Protein AF-A0A433K354-F1 (afdb_monomer)

Nearest PDB structures (foldseek):
  7n5h-assembly1_B  TM=2.865E-01  e=7.531E+00  Severe acute respiratory syndrome coronavirus 2
  7jv4-assembly1_C  TM=2.697E-01  e=7.531E+00  Severe acute respiratory syndrome coronavirus 2
  6wpt-assembly1_C  TM=2.696E-01  e=9.718E+00  Severe acute respiratory syndrome coronavirus 2

Secondary structure (DSSP, 8-state):
------------------PPBP-BEEES-GGG---HHHHTTEEE-SSSEEEEEE-SSSEEEEEEEEBPPBP-SEE-S-GGG--SGGGTTTEEETTEEEEEETTEEEEEEEEPB--

Solvent-accessible surface area (backbone atoms only — not comparable to full-atom values): 6629 Å² total; per-residue (Å²): 142,82,89,78,84,76,77,78,76,80,76,75,76,76,72,71,78,74,66,47,69,40,37,23,39,79,35,98,51,38,67,76,36,85,44,70,90,53,17,60,41,22,21,35,70,64,102,64,28,28,24,17,24,61,69,90,83,47,18,29,87,70,53,43,70,23,41,70,54,70,61,42,54,51,80,44,96,47,34,73,78,44,83,48,80,67,25,56,68,42,23,25,32,99,58,16,34,17,33,52,51,103,91,28,21,37,68,45,79,28,33,26,49,83,127

Structure (mmCIF, N/CA/C/O backbone):
data_AF-A0A433K354-F1
#
_entry.id   AF-A0A433K354-F1
#
loop_
_atom_site.group_PDB
_atom_site.id
_atom_site.type_symbol
_atom_site.label_atom_id
_atom_site.label_alt_id
_atom_site.label_comp_id
_atom_site.label_asym_id
_atom_site.label_entity_id
_atom_site.label_seq_id
_atom_site.pdbx_PDB_ins_code
_atom_site.Cartn_x
_atom_site.Cartn_y
_atom_site.Cartn_z
_atom_site.occupancy
_atom_site.B_iso_or_equiv
_atom_site.auth_seq_id
_atom_site.auth_comp_id
_atom_site.auth_asym_id
_atom_site.auth_atom_id
_atom_site.pdbx_PDB_model_num
ATOM 1 N N . MET A 1 1 ? 53.734 -24.586 25.598 1.00 44.72 1 MET A N 1
ATOM 2 C CA . MET A 1 1 ? 52.988 -24.192 24.385 1.00 44.72 1 MET A CA 1
ATOM 3 C C . MET A 1 1 ? 51.680 -24.971 24.370 1.00 44.72 1 MET A C 1
ATOM 5 O O . MET A 1 1 ? 51.708 -26.169 24.134 1.00 44.72 1 MET A O 1
ATOM 9 N N . LYS A 1 2 ? 50.559 -24.340 24.732 1.00 39.16 2 LYS A N 1
ATOM 10 C CA . LYS A 1 2 ? 49.215 -24.910 24.567 1.00 39.16 2 LYS A CA 1
ATOM 11 C C . LYS A 1 2 ? 48.315 -23.797 24.047 1.00 39.16 2 LYS A C 1
ATOM 13 O O . LYS A 1 2 ? 47.877 -22.934 24.797 1.00 39.16 2 LYS A O 1
ATOM 18 N N . THR A 1 3 ? 48.161 -23.803 22.732 1.00 43.06 3 THR A N 1
ATOM 19 C CA . THR A 1 3 ? 47.253 -22.972 21.954 1.00 43.06 3 THR A CA 1
ATOM 20 C C . THR A 1 3 ? 45.822 -23.324 22.343 1.00 43.06 3 THR A C 1
ATOM 22 O O . THR A 1 3 ? 45.380 -24.439 22.076 1.00 43.06 3 THR A O 1
ATOM 25 N N . LEU A 1 4 ? 45.104 -22.399 22.976 1.00 43.28 4 LEU A N 1
ATOM 26 C CA . LEU A 1 4 ? 43.657 -22.498 23.138 1.00 43.28 4 LEU A CA 1
ATOM 27 C C . LEU A 1 4 ? 43.029 -21.432 22.237 1.00 43.28 4 LEU A C 1
ATOM 29 O O . LEU A 1 4 ? 42.925 -20.266 22.604 1.00 43.28 4 LEU A O 1
ATOM 33 N N . LEU A 1 5 ? 42.698 -21.849 21.013 1.00 45.59 5 LEU A N 1
ATOM 34 C CA . LEU A 1 5 ? 41.833 -21.113 20.098 1.00 45.59 5 LEU A CA 1
ATOM 35 C C . LEU A 1 5 ? 40.434 -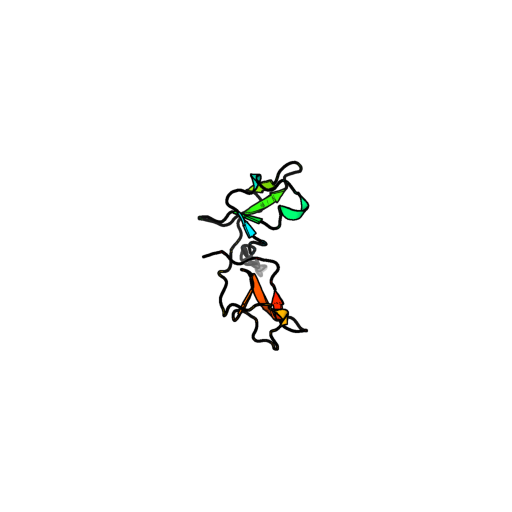21.071 20.729 1.00 45.59 5 LEU A C 1
ATOM 37 O O . LEU A 1 5 ? 39.666 -22.026 20.617 1.00 45.59 5 LEU A O 1
ATOM 41 N N . THR A 1 6 ? 40.094 -19.987 21.418 1.00 52.16 6 THR A N 1
ATOM 42 C CA . THR A 1 6 ? 38.696 -19.678 21.717 1.00 52.16 6 THR A CA 1
ATOM 43 C C . THR A 1 6 ? 38.056 -19.164 20.437 1.00 52.16 6 THR A C 1
ATOM 45 O O . THR A 1 6 ? 38.382 -18.088 19.937 1.00 52.16 6 THR A O 1
ATOM 48 N N . LEU A 1 7 ? 37.182 -20.002 19.880 1.00 45.88 7 LEU A N 1
ATOM 49 C CA . LEU A 1 7 ? 36.356 -19.700 18.725 1.00 45.88 7 LEU A CA 1
ATOM 50 C C . LEU A 1 7 ? 35.629 -18.370 18.948 1.00 45.88 7 LEU A C 1
ATOM 52 O O . LEU A 1 7 ? 34.791 -18.254 19.842 1.00 45.88 7 LEU A O 1
ATOM 56 N N . PHE A 1 8 ? 35.935 -17.383 18.106 1.00 49.34 8 PHE A N 1
ATOM 57 C CA . PHE A 1 8 ? 35.034 -16.268 17.858 1.00 49.34 8 PHE A CA 1
ATOM 58 C C . PHE A 1 8 ? 33.719 -16.870 17.372 1.00 49.34 8 PHE A C 1
ATOM 60 O O . PHE A 1 8 ? 33.646 -17.423 16.274 1.00 49.34 8 PHE A O 1
ATOM 67 N N . GLY A 1 9 ? 32.704 -16.820 18.233 1.00 43.56 9 GLY A N 1
ATOM 68 C CA . GLY A 1 9 ? 31.345 -17.172 17.875 1.00 43.56 9 GLY A CA 1
ATOM 69 C C . GLY A 1 9 ? 30.941 -16.346 16.665 1.00 43.56 9 GLY A C 1
ATOM 70 O O . GLY A 1 9 ? 30.763 -15.133 16.768 1.00 43.56 9 GLY A O 1
ATOM 71 N N . LEU A 1 10 ? 30.811 -17.011 15.516 1.00 47.75 10 LEU A N 1
ATOM 72 C CA . LEU A 1 10 ? 30.010 -16.508 14.416 1.00 47.75 10 LEU A CA 1
ATOM 73 C C . LEU A 1 10 ? 28.591 -16.371 14.965 1.00 47.75 10 LEU A C 1
ATOM 75 O O . LEU A 1 10 ? 27.835 -17.340 15.030 1.00 47.75 10 LEU A O 1
ATOM 79 N N . GLY A 1 11 ? 28.259 -15.160 15.407 1.00 37.78 11 GLY A N 1
ATOM 80 C CA . GLY A 1 11 ? 26.888 -14.739 15.604 1.00 37.78 11 GLY A CA 1
ATOM 81 C C . GLY A 1 11 ? 26.187 -14.856 14.262 1.00 37.78 11 GLY A C 1
ATOM 82 O O . GLY A 1 11 ? 26.273 -13.959 13.428 1.00 37.78 11 GLY A O 1
ATOM 83 N N . LEU A 1 12 ? 25.528 -15.992 14.047 1.00 50.16 12 LEU A N 1
ATOM 84 C CA . LEU A 1 12 ? 24.503 -16.162 13.034 1.00 50.16 12 LEU A CA 1
ATOM 85 C C . LEU A 1 12 ? 23.362 -15.216 13.417 1.00 50.16 12 LEU A C 1
ATOM 87 O O . LEU A 1 12 ? 22.400 -15.609 14.077 1.00 50.16 12 LEU A O 1
ATOM 91 N N . VAL A 1 13 ? 23.493 -13.943 13.039 1.00 52.94 13 VAL A N 1
ATOM 92 C CA . VAL A 1 13 ? 22.351 -13.048 12.885 1.00 52.94 13 VAL A CA 1
ATOM 93 C C . VAL A 1 13 ? 21.453 -13.722 11.865 1.00 52.94 13 VAL A C 1
ATOM 95 O O . VAL A 1 13 ? 21.676 -13.671 10.660 1.00 52.94 13 VAL A O 1
ATOM 98 N N . SER A 1 14 ? 20.478 -14.449 12.396 1.00 47.12 14 SER A N 1
ATOM 99 C CA . SER A 1 14 ? 19.361 -14.993 11.655 1.00 47.12 14 SER A CA 1
ATOM 100 C C . SER A 1 14 ? 18.573 -13.786 11.175 1.00 47.12 14 SER A C 1
ATOM 102 O O . SER A 1 14 ? 17.661 -13.318 11.850 1.00 47.12 14 SER A O 1
ATOM 104 N N . SER A 1 15 ? 18.982 -13.211 10.047 1.00 49.62 15 SER A N 1
ATOM 105 C CA . SER A 1 15 ? 18.161 -12.277 9.299 1.00 49.62 15 SER A CA 1
ATOM 106 C C . SER A 1 15 ? 16.972 -13.083 8.798 1.00 49.62 15 SER A C 1
ATOM 108 O O . SER A 1 15 ? 16.992 -13.637 7.702 1.00 49.62 15 SER A O 1
ATOM 110 N N . ALA A 1 16 ? 15.955 -13.217 9.646 1.00 53.22 16 ALA A N 1
ATOM 111 C CA . ALA A 1 16 ? 14.613 -13.488 9.191 1.00 53.22 16 ALA A CA 1
ATOM 112 C C . ALA A 1 16 ? 14.319 -12.396 8.162 1.00 53.22 16 ALA A C 1
ATOM 114 O O . ALA A 1 16 ? 14.201 -11.222 8.515 1.00 53.22 16 ALA A O 1
ATOM 115 N N . PHE A 1 17 ? 14.330 -12.761 6.882 1.00 52.59 17 PHE A N 1
ATOM 116 C CA . PHE A 1 17 ? 13.918 -11.885 5.799 1.00 52.59 17 PHE A CA 1
ATOM 117 C C . PHE A 1 17 ? 12.431 -11.612 6.027 1.00 52.59 17 PHE A C 1
ATOM 119 O O . PHE A 1 17 ? 11.574 -12.372 5.584 1.00 52.59 17 PHE A O 1
ATOM 126 N N . ALA A 1 18 ? 12.124 -10.598 6.835 1.00 63.31 18 ALA A N 1
ATOM 127 C CA . ALA A 1 18 ? 10.764 -10.153 7.044 1.00 63.31 18 ALA A CA 1
ATOM 128 C C . ALA A 1 18 ? 10.274 -9.640 5.690 1.00 63.31 18 ALA A C 1
ATOM 130 O O . ALA A 1 18 ? 10.732 -8.602 5.211 1.00 63.31 18 ALA A O 1
ATOM 131 N N . VAL A 1 19 ? 9.406 -10.416 5.040 1.00 69.88 19 VAL A N 1
ATOM 132 C CA . VAL A 1 19 ? 8.726 -9.969 3.827 1.00 69.88 19 VAL A CA 1
ATOM 133 C C . VAL A 1 19 ? 7.910 -8.733 4.222 1.00 69.88 19 VAL A C 1
ATOM 135 O O . VAL A 1 19 ? 7.132 -8.816 5.178 1.00 69.88 19 VAL A O 1
ATOM 138 N N . PRO A 1 20 ? 8.113 -7.577 3.569 1.00 76.56 20 PRO A N 1
ATOM 139 C CA . PRO A 1 20 ? 7.396 -6.358 3.919 1.00 76.56 20 PRO A CA 1
ATOM 140 C C . PRO A 1 20 ? 5.896 -6.527 3.659 1.00 76.56 20 PRO A C 1
ATOM 142 O O . PRO A 1 20 ? 5.494 -7.315 2.806 1.00 76.56 20 PRO A O 1
ATOM 145 N N . LEU A 1 21 ? 5.055 -5.783 4.378 1.00 77.62 21 LEU A N 1
ATOM 146 C CA . LEU A 1 21 ? 3.619 -5.764 4.097 1.00 77.62 21 LEU A CA 1
ATOM 147 C C . LEU A 1 21 ? 3.329 -4.926 2.849 1.00 77.62 21 LEU A C 1
ATOM 149 O O . LEU A 1 21 ? 3.948 -3.878 2.662 1.00 77.62 21 LEU A O 1
ATOM 153 N N . CYS A 1 22 ? 2.386 -5.369 2.015 1.00 83.06 22 CYS A N 1
ATOM 154 C CA . CYS A 1 22 ? 1.919 -4.559 0.892 1.00 83.06 22 CYS A CA 1
ATOM 155 C C . CYS A 1 22 ? 1.172 -3.336 1.420 1.00 83.06 22 CYS A C 1
ATOM 157 O O . CYS A 1 22 ? 0.373 -3.448 2.351 1.00 83.06 22 CYS A O 1
ATOM 159 N N . THR A 1 23 ? 1.404 -2.180 0.806 1.00 76.12 23 THR A N 1
ATOM 160 C CA . THR A 1 23 ? 0.760 -0.918 1.178 1.00 76.12 23 THR A CA 1
ATOM 161 C C . THR A 1 23 ? -0.194 -0.446 0.088 1.00 76.12 23 THR A C 1
ATOM 163 O O . THR A 1 23 ? 0.070 -0.598 -1.106 1.00 76.12 23 THR A O 1
ATOM 166 N N . GLY A 1 24 ? -1.287 0.198 0.495 1.00 79.38 24 GLY A N 1
ATOM 167 C CA . GLY A 1 24 ? -2.281 0.739 -0.425 1.00 79.38 24 GLY A CA 1
ATOM 168 C C . GLY A 1 24 ? -3.184 -0.323 -1.058 1.00 79.38 24 GLY A C 1
ATOM 169 O O . GLY A 1 24 ? -3.531 -1.274 -0.377 1.00 79.38 24 GLY A O 1
ATOM 170 N N . THR A 1 25 ? -3.615 -0.119 -2.304 1.00 80.62 25 THR A N 1
ATOM 171 C CA . THR A 1 25 ? -4.772 -0.779 -2.940 1.00 80.62 25 THR A CA 1
ATOM 172 C C . THR A 1 25 ? -4.376 -1.873 -3.926 1.00 80.62 25 THR A C 1
ATOM 174 O O . THR A 1 25 ? -3.450 -1.694 -4.718 1.00 80.62 25 THR A O 1
ATOM 177 N N . ALA A 1 26 ? -5.121 -2.981 -3.949 1.00 82.31 26 ALA A N 1
ATOM 178 C CA . ALA A 1 26 ? -4.943 -4.004 -4.975 1.00 82.31 26 ALA A CA 1
ATOM 179 C C . ALA A 1 26 ? -5.281 -3.441 -6.368 1.00 82.31 26 ALA A C 1
ATOM 181 O O . ALA A 1 26 ? -6.336 -2.842 -6.579 1.00 82.31 26 ALA A O 1
ATOM 182 N N . THR A 1 27 ? -4.405 -3.667 -7.341 1.00 83.88 27 THR A N 1
ATOM 183 C CA . THR A 1 27 ? -4.639 -3.363 -8.755 1.00 83.88 27 THR A CA 1
ATOM 184 C C . THR A 1 27 ? -4.429 -4.607 -9.609 1.00 83.88 27 THR A C 1
ATOM 186 O O . THR A 1 27 ? -3.680 -5.511 -9.254 1.00 83.88 27 THR A O 1
ATOM 189 N N . SER A 1 28 ? -5.079 -4.637 -10.773 1.00 85.38 28 SER A N 1
ATOM 190 C CA . SER A 1 28 ? -4.839 -5.655 -11.805 1.00 85.38 28 SER A CA 1
ATOM 191 C C . SER A 1 28 ? -3.623 -5.346 -12.682 1.00 85.38 28 SER A C 1
ATOM 193 O O . SER A 1 28 ? -3.199 -6.208 -13.445 1.00 85.38 28 SER A O 1
ATOM 195 N N . ALA A 1 29 ? -3.090 -4.120 -12.622 1.00 89.44 29 ALA A N 1
ATOM 196 C CA . ALA A 1 29 ? -1.897 -3.709 -13.361 1.00 89.44 29 ALA A CA 1
ATOM 197 C C . ALA A 1 29 ? -1.305 -2.419 -12.773 1.00 89.44 29 ALA A C 1
ATOM 199 O O . ALA A 1 29 ? -1.985 -1.386 -12.763 1.00 89.44 29 ALA A O 1
ATOM 200 N N . CYS A 1 30 ? -0.033 -2.437 -12.353 1.00 91.31 30 CYS A N 1
ATOM 201 C CA . CYS A 1 30 ? 0.653 -1.215 -11.914 1.00 91.31 30 CYS A CA 1
ATOM 202 C C . CYS A 1 30 ? 0.816 -0.218 -13.069 1.00 91.31 30 CYS A C 1
ATOM 204 O O . CYS A 1 30 ? 0.730 0.987 -12.856 1.00 91.31 30 CYS A O 1
ATOM 206 N N . SER A 1 31 ? 0.942 -0.703 -14.309 1.00 91.75 31 SER A N 1
ATOM 207 C CA . SER A 1 31 ? 1.083 0.118 -15.523 1.00 91.75 31 SER A CA 1
ATOM 208 C C . SER A 1 31 ? -0.092 1.059 -15.814 1.00 91.75 31 SER A C 1
ATOM 210 O O . SER A 1 31 ? 0.059 1.998 -16.593 1.00 91.75 31 SER A O 1
ATOM 212 N N . LYS A 1 32 ? -1.253 0.857 -15.177 1.00 90.56 32 LYS A N 1
ATOM 213 C CA . LYS A 1 32 ? -2.398 1.779 -15.266 1.00 90.56 32 LYS A CA 1
ATOM 214 C C . LYS A 1 32 ? -2.232 3.027 -14.395 1.00 90.56 32 LYS A C 1
ATOM 216 O O . LYS A 1 32 ? -2.952 4.002 -14.597 1.00 90.56 32 LYS A O 1
ATOM 221 N N . ILE A 1 33 ? -1.312 3.005 -13.431 1.00 91.38 33 ILE A N 1
ATOM 222 C CA . ILE A 1 33 ? -1.045 4.137 -12.547 1.00 91.38 33 ILE A CA 1
ATOM 223 C C . ILE A 1 33 ? -0.065 5.087 -13.238 1.00 91.38 33 ILE A C 1
ATOM 225 O O . ILE A 1 33 ? 1.107 4.776 -13.445 1.00 91.38 33 ILE A O 1
ATOM 229 N N . THR A 1 34 ? -0.553 6.271 -13.591 1.00 93.31 34 THR A N 1
ATOM 230 C CA . THR A 1 34 ? 0.214 7.302 -14.310 1.00 93.31 34 THR A CA 1
ATOM 231 C C . THR A 1 34 ? 0.847 8.342 -13.388 1.00 93.31 34 THR A C 1
ATOM 233 O O . THR A 1 34 ? 1.538 9.242 -13.855 1.00 93.31 34 THR A O 1
ATOM 236 N N . SER A 1 35 ? 0.617 8.233 -12.079 1.00 91.25 35 SER A N 1
ATOM 237 C CA . SER A 1 35 ? 1.080 9.193 -11.082 1.00 91.25 35 SER A CA 1
ATOM 238 C C . SER A 1 35 ? 2.161 8.580 -10.191 1.00 91.25 35 SER A C 1
ATOM 240 O O . SER A 1 35 ? 1.934 7.589 -9.498 1.00 91.25 35 SER A O 1
ATOM 242 N N . GLU A 1 36 ? 3.329 9.220 -10.175 1.00 91.25 36 GLU A N 1
ATOM 243 C CA . GLU A 1 36 ? 4.476 8.843 -9.343 1.00 91.25 36 GLU A CA 1
ATOM 244 C C . GLU A 1 36 ? 4.123 8.762 -7.856 1.00 91.25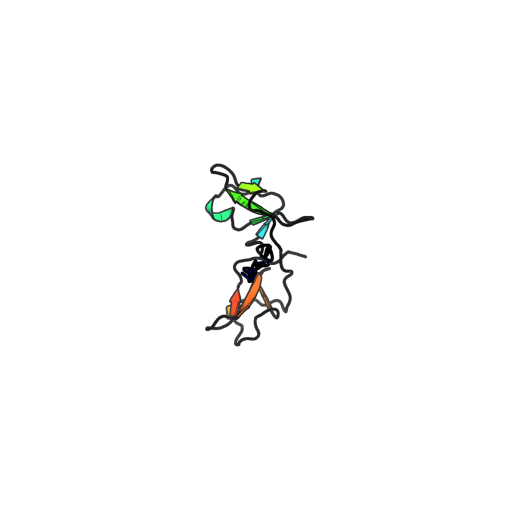 36 GLU A C 1
ATOM 246 O O . GLU A 1 36 ? 4.383 7.750 -7.207 1.00 91.25 36 GLU A O 1
ATOM 251 N N . SER A 1 37 ? 3.456 9.795 -7.334 1.00 89.00 37 SER A N 1
ATOM 252 C CA . SER A 1 37 ? 3.109 9.905 -5.913 1.00 89.00 37 SER A CA 1
ATOM 253 C C . SER A 1 37 ? 2.081 8.877 -5.448 1.00 89.00 37 SER A C 1
ATOM 255 O O . SER A 1 37 ? 1.975 8.611 -4.253 1.00 89.00 37 SER A O 1
ATOM 257 N N . THR A 1 38 ? 1.320 8.294 -6.374 1.00 87.81 38 THR A N 1
ATOM 258 C CA . THR A 1 38 ? 0.305 7.287 -6.052 1.00 87.81 38 THR A CA 1
ATOM 259 C C . THR A 1 38 ? 0.757 5.873 -6.370 1.00 87.81 38 THR A C 1
ATOM 261 O O . THR A 1 38 ? 0.210 4.947 -5.789 1.00 87.81 38 THR A O 1
ATOM 264 N N . CYS A 1 39 ? 1.775 5.685 -7.214 1.00 89.88 39 CYS A N 1
ATOM 265 C CA . CYS A 1 39 ? 2.276 4.368 -7.606 1.00 89.88 39 CYS A CA 1
ATOM 266 C C . CYS A 1 39 ? 2.639 3.488 -6.400 1.00 89.88 39 CYS A C 1
ATOM 268 O O . CYS A 1 39 ? 2.253 2.327 -6.357 1.00 89.88 39 CYS A O 1
ATOM 270 N N . ALA A 1 40 ? 3.281 4.050 -5.372 1.00 87.06 40 ALA A N 1
ATOM 271 C CA . ALA A 1 40 ? 3.627 3.315 -4.153 1.00 87.06 40 ALA A CA 1
ATOM 272 C C . ALA A 1 40 ? 2.413 2.928 -3.281 1.00 87.06 40 ALA A C 1
ATOM 274 O O . ALA A 1 40 ? 2.563 2.145 -2.351 1.00 87.06 40 ALA A O 1
ATOM 275 N N . ASN A 1 41 ? 1.214 3.433 -3.584 1.00 86.44 41 ASN A N 1
ATOM 276 C CA . ASN A 1 41 ? -0.030 3.108 -2.882 1.00 86.44 41 ASN A CA 1
ATOM 277 C C . ASN A 1 41 ? -0.835 2.017 -3.599 1.00 86.44 41 ASN A C 1
ATOM 279 O O . ASN A 1 41 ? -2.037 1.900 -3.362 1.00 86.44 41 ASN A O 1
ATOM 283 N N . TYR A 1 42 ? -0.214 1.255 -4.497 1.00 86.38 42 TYR A N 1
ATOM 284 C CA . TYR A 1 42 ? -0.851 0.118 -5.147 1.00 86.38 42 TYR A CA 1
ATOM 285 C C . TYR A 1 42 ? 0.049 -1.109 -5.102 1.00 86.38 42 TYR A C 1
ATOM 287 O O . TYR A 1 42 ? 1.275 -1.000 -5.094 1.00 86.38 42 TYR A O 1
ATOM 295 N N . TYR A 1 43 ? -0.571 -2.281 -5.126 1.00 88.06 43 TYR A N 1
ATOM 296 C CA . TYR A 1 43 ? 0.119 -3.554 -5.283 1.00 88.06 43 TYR A CA 1
ATOM 297 C C . TYR A 1 43 ? -0.656 -4.457 -6.241 1.00 88.06 43 TYR A C 1
ATOM 299 O O . TYR A 1 43 ? -1.879 -4.370 -6.358 1.00 88.06 43 TYR A O 1
ATOM 307 N N . LEU A 1 44 ? 0.057 -5.321 -6.949 1.00 88.38 44 LEU A N 1
ATOM 308 C CA . LEU A 1 44 ? -0.535 -6.389 -7.742 1.00 88.38 44 LEU A CA 1
ATOM 309 C C . LEU A 1 44 ? -0.886 -7.549 -6.832 1.00 88.38 44 LEU A C 1
ATOM 311 O O . LEU A 1 44 ? 0.001 -8.063 -6.153 1.00 88.38 44 LEU A O 1
ATOM 315 N N . SER A 1 45 ? -2.153 -7.959 -6.846 1.00 81.31 45 SER A N 1
ATOM 316 C CA . SER A 1 45 ? -2.577 -9.160 -6.133 1.00 81.31 45 SER A CA 1
ATOM 317 C C . SER A 1 45 ? -2.530 -10.382 -7.048 1.00 81.31 45 SER A C 1
ATOM 319 O O . SER A 1 45 ? -2.992 -10.326 -8.190 1.00 81.31 45 SER A O 1
ATOM 321 N N . GLY A 1 46 ? -1.949 -11.480 -6.567 1.00 76.06 46 GLY A N 1
ATOM 322 C CA . GLY A 1 46 ? -1.781 -12.706 -7.349 1.00 76.06 46 GLY A CA 1
ATOM 323 C C . GLY A 1 46 ? -1.217 -13.859 -6.522 1.00 76.06 46 GLY A C 1
ATOM 324 O O . GLY A 1 46 ? -1.389 -13.909 -5.311 1.00 76.06 46 GLY A O 1
ATOM 325 N N . SER A 1 47 ? -0.508 -14.799 -7.160 1.00 75.00 47 SER A N 1
ATOM 326 C CA . SER A 1 47 ? 0.164 -15.901 -6.438 1.00 75.00 47 SER A CA 1
ATOM 327 C C . SER A 1 47 ? 1.244 -15.412 -5.465 1.00 75.00 47 SER A C 1
ATOM 329 O O . SER A 1 47 ? 1.620 -16.109 -4.526 1.00 75.00 47 SER A O 1
ATOM 331 N N . SER A 1 48 ? 1.789 -14.227 -5.713 1.00 81.50 48 SER A N 1
ATOM 332 C CA . SER A 1 48 ? 2.623 -13.477 -4.783 1.00 81.50 48 SER A CA 1
ATOM 333 C C . SER A 1 48 ? 2.303 -12.015 -5.001 1.00 81.50 48 SER A C 1
ATOM 335 O O . SER A 1 48 ? 2.324 -11.557 -6.146 1.00 81.50 48 SER A O 1
ATOM 337 N N . ASP A 1 49 ? 1.994 -11.304 -3.925 1.00 86.44 49 ASP A N 1
ATOM 338 C CA . ASP A 1 49 ? 1.671 -9.895 -4.047 1.00 86.44 49 ASP A CA 1
ATOM 339 C C . ASP A 1 49 ? 2.949 -9.083 -4.256 1.00 86.44 49 ASP A C 1
ATOM 341 O O . ASP A 1 49 ? 4.005 -9.374 -3.682 1.00 86.44 49 ASP A O 1
ATOM 345 N N . ILE A 1 50 ? 2.867 -8.080 -5.127 1.00 88.38 50 ILE A N 1
ATOM 346 C CA . ILE A 1 50 ? 4.023 -7.282 -5.540 1.00 88.38 50 ILE A CA 1
ATOM 347 C C . ILE A 1 50 ? 3.679 -5.806 -5.405 1.00 88.38 50 ILE A C 1
ATOM 349 O O . ILE A 1 50 ? 2.735 -5.326 -6.034 1.00 88.38 50 ILE A O 1
ATOM 353 N N . GLN A 1 51 ? 4.477 -5.068 -4.633 1.00 90.38 51 GLN A N 1
ATOM 354 C CA . GLN A 1 51 ? 4.300 -3.624 -4.506 1.00 90.38 51 GLN A CA 1
ATOM 355 C C . GLN A 1 51 ? 4.576 -2.954 -5.857 1.00 90.38 51 GLN A C 1
ATOM 357 O O . GLN A 1 51 ? 5.570 -3.255 -6.527 1.00 90.38 51 GLN A O 1
ATOM 362 N N . CYS A 1 52 ? 3.721 -2.022 -6.266 1.00 91.19 52 CYS A N 1
ATOM 363 C CA . CYS A 1 52 ? 3.985 -1.227 -7.453 1.00 91.19 52 CYS A CA 1
ATOM 364 C C . CYS A 1 52 ? 5.146 -0.251 -7.197 1.00 91.19 52 CYS A C 1
ATOM 366 O O . CYS A 1 52 ? 5.302 0.296 -6.103 1.00 91.19 52 CYS A O 1
ATOM 368 N N . LYS A 1 53 ? 5.978 -0.022 -8.218 1.00 92.88 53 LYS A N 1
ATOM 369 C CA . LYS A 1 53 ? 7.145 0.865 -8.144 1.00 92.88 53 LYS A CA 1
ATOM 370 C C . LYS A 1 53 ? 7.228 1.790 -9.343 1.00 92.88 53 LYS A C 1
ATOM 372 O O . LYS A 1 53 ? 7.096 1.360 -10.491 1.00 92.88 53 LYS A O 1
ATOM 377 N N . TRP A 1 54 ? 7.503 3.059 -9.060 1.00 93.31 54 TRP A N 1
ATOM 378 C CA . TRP A 1 54 ? 7.746 4.062 -10.083 1.00 93.31 54 TRP A CA 1
ATOM 379 C C . TRP A 1 54 ? 9.148 3.901 -10.675 1.00 93.31 54 TRP A C 1
ATOM 381 O O . TRP A 1 54 ? 10.136 3.877 -9.942 1.00 93.31 54 TRP A O 1
ATOM 391 N N . ASN A 1 55 ? 9.234 3.824 -12.003 1.00 93.62 55 ASN A N 1
ATOM 392 C CA . ASN A 1 55 ? 10.488 3.727 -12.757 1.00 93.62 55 ASN A CA 1
ATOM 393 C C . ASN A 1 55 ? 10.790 5.024 -13.527 1.00 93.62 55 ASN A C 1
ATOM 395 O O . ASN A 1 55 ? 11.227 4.997 -14.675 1.00 93.62 55 ASN A O 1
ATOM 399 N N . GLY A 1 56 ? 10.504 6.177 -12.923 1.00 89.88 56 GLY A N 1
ATOM 400 C CA . GLY A 1 56 ? 10.797 7.504 -13.477 1.00 89.88 56 GLY A CA 1
ATOM 401 C C . GLY A 1 56 ? 9.788 8.004 -14.513 1.00 89.88 56 GLY A C 1
ATOM 402 O O . GLY A 1 56 ? 9.475 9.189 -14.524 1.00 89.88 56 GLY A O 1
ATOM 403 N N . SER A 1 57 ? 9.242 7.127 -15.358 1.00 91.69 57 SER A N 1
ATOM 404 C CA . SER A 1 57 ? 8.272 7.519 -16.401 1.00 91.69 57 SER A CA 1
ATOM 405 C C . SER A 1 57 ? 6.952 6.752 -16.353 1.00 91.69 57 SER A C 1
ATOM 407 O O . SER A 1 57 ? 5.984 7.163 -16.986 1.00 91.69 57 SER A O 1
ATOM 409 N N . TYR A 1 58 ? 6.910 5.632 -15.636 1.00 92.75 58 TYR A N 1
ATOM 410 C CA . TYR A 1 58 ? 5.720 4.802 -15.491 1.00 92.75 58 TYR A CA 1
ATOM 411 C C . TYR A 1 58 ? 5.786 3.985 -14.202 1.00 92.75 58 TYR A C 1
ATOM 413 O O . TYR A 1 58 ? 6.863 3.728 -13.652 1.00 92.75 58 TYR A O 1
ATOM 421 N N . CYS A 1 59 ? 4.616 3.562 -13.733 1.00 94.62 59 CYS A N 1
ATOM 422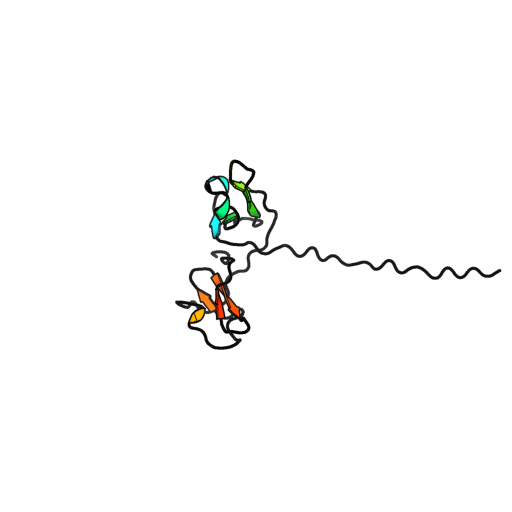 C CA . CYS A 1 59 ? 4.478 2.642 -12.619 1.00 94.62 59 CYS A CA 1
ATOM 423 C C . CYS A 1 59 ? 4.557 1.194 -13.124 1.00 94.62 59 CYS A C 1
ATOM 425 O O . CYS A 1 59 ? 4.003 0.861 -14.170 1.00 94.62 59 CYS A O 1
ATOM 427 N N . SER A 1 60 ? 5.280 0.337 -12.409 1.00 93.44 60 SER A N 1
ATOM 428 C CA . SER A 1 60 ? 5.606 -1.021 -12.851 1.00 93.44 60 SER A CA 1
ATOM 429 C C . SER A 1 60 ? 5.604 -2.030 -11.710 1.00 93.44 60 SER A C 1
ATOM 431 O O . SER A 1 60 ? 5.682 -1.673 -10.531 1.00 93.44 60 SER A O 1
ATOM 433 N N . ASP A 1 61 ? 5.578 -3.295 -12.098 1.00 89.62 61 ASP A N 1
ATOM 434 C CA . ASP A 1 61 ? 5.539 -4.449 -11.217 1.00 89.62 61 ASP A CA 1
ATOM 435 C C . ASP A 1 61 ? 6.980 -4.744 -10.762 1.00 89.62 61 ASP A C 1
ATOM 437 O O . ASP A 1 61 ? 7.722 -5.481 -11.408 1.00 89.62 61 ASP A O 1
ATOM 441 N N . GLY A 1 62 ? 7.447 -4.076 -9.705 1.00 80.94 62 GLY A N 1
ATOM 442 C CA . GLY A 1 62 ? 8.876 -4.130 -9.362 1.00 80.94 62 GLY A CA 1
ATOM 443 C C . GLY A 1 62 ? 9.269 -3.576 -7.998 1.00 80.94 62 GLY A C 1
ATOM 444 O O . GLY A 1 62 ? 10.457 -3.378 -7.742 1.00 80.94 62 GLY A O 1
ATOM 445 N N . GLY A 1 63 ? 8.305 -3.300 -7.119 1.00 81.44 63 GLY A N 1
ATOM 446 C CA . GLY A 1 63 ? 8.559 -2.827 -5.754 1.00 81.44 63 GLY A CA 1
ATOM 447 C C . GLY A 1 63 ? 9.031 -3.915 -4.794 1.00 81.44 63 GLY A C 1
ATOM 448 O O . GLY A 1 63 ? 9.444 -3.600 -3.684 1.00 81.44 63 GLY A O 1
ATOM 449 N N . GLY A 1 64 ? 9.036 -5.171 -5.242 1.00 87.38 64 GLY A N 1
ATOM 450 C CA . GLY A 1 64 ? 9.391 -6.336 -4.442 1.00 87.38 64 GLY A CA 1
ATOM 451 C C . GLY A 1 64 ? 8.161 -7.113 -3.987 1.00 87.38 64 GLY A C 1
ATOM 452 O O . GLY A 1 64 ? 7.040 -6.602 -4.005 1.00 87.38 64 GLY A O 1
ATOM 453 N N . ILE A 1 65 ? 8.393 -8.371 -3.611 1.00 86.94 65 ILE A N 1
ATOM 454 C CA . ILE A 1 65 ? 7.353 -9.226 -3.040 1.00 86.94 65 ILE A CA 1
ATOM 455 C C . ILE A 1 65 ? 6.975 -8.655 -1.680 1.00 86.94 65 ILE A C 1
ATOM 457 O O . ILE A 1 65 ? 7.847 -8.336 -0.867 1.00 86.94 65 ILE A O 1
ATOM 461 N N . CYS A 1 66 ? 5.679 -8.559 -1.444 1.00 83.62 66 CYS A N 1
ATOM 462 C CA . CYS A 1 66 ? 5.124 -8.135 -0.181 1.00 83.62 66 CYS A CA 1
ATOM 463 C C . CYS A 1 66 ? 4.039 -9.119 0.266 1.00 83.62 66 CYS A C 1
ATOM 465 O O . CYS A 1 66 ? 3.513 -9.902 -0.521 1.00 83.62 66 CYS A O 1
ATOM 467 N N . ALA A 1 67 ? 3.750 -9.128 1.560 1.00 79.62 67 ALA A N 1
ATOM 468 C CA . ALA A 1 67 ? 2.673 -9.918 2.125 1.00 79.62 67 ALA A CA 1
ATOM 469 C C . ALA A 1 67 ? 1.449 -9.024 2.317 1.00 79.62 67 ALA A C 1
ATOM 471 O O . ALA A 1 67 ? 1.531 -7.976 2.959 1.00 79.62 67 ALA A O 1
ATOM 472 N N . THR A 1 68 ? 0.295 -9.439 1.812 1.00 70.81 68 THR A N 1
ATOM 473 C CA . THR A 1 68 ? -0.962 -8.869 2.281 1.00 70.81 68 THR A CA 1
ATOM 474 C C . THR A 1 68 ? -1.393 -9.537 3.575 1.00 70.81 68 THR A C 1
ATOM 476 O O . THR A 1 68 ? -1.252 -10.742 3.786 1.00 70.81 68 THR A O 1
ATOM 479 N N . VAL A 1 69 ? -1.963 -8.732 4.462 1.00 65.00 69 VAL A N 1
ATOM 480 C CA . VAL A 1 69 ? -2.758 -9.242 5.573 1.00 65.00 69 VAL A CA 1
ATOM 481 C C . VAL A 1 69 ? -4.223 -9.220 5.155 1.00 65.00 69 VAL A C 1
ATOM 483 O O . VAL A 1 69 ? -4.734 -8.207 4.672 1.00 65.00 69 VAL A O 1
ATOM 486 N N . ALA A 1 70 ? -4.911 -10.345 5.334 1.00 63.12 70 ALA A N 1
ATOM 487 C CA . ALA A 1 70 ? -6.361 -10.365 5.240 1.00 63.12 70 ALA A CA 1
ATOM 488 C C . ALA A 1 70 ? -6.929 -9.500 6.373 1.00 63.12 70 ALA A C 1
ATOM 490 O O . ALA A 1 70 ? -6.562 -9.678 7.538 1.00 63.12 70 ALA A O 1
ATOM 491 N N . CYS A 1 71 ? -7.825 -8.579 6.026 1.00 65.06 71 CYS A N 1
ATOM 492 C CA . CYS A 1 71 ? -8.588 -7.813 7.004 1.00 65.06 71 CYS A CA 1
ATOM 493 C C . CYS A 1 71 ? -9.341 -8.794 7.904 1.00 65.06 71 CYS A C 1
ATOM 495 O O . CYS A 1 71 ? -10.049 -9.680 7.420 1.00 65.06 71 CYS A O 1
ATOM 497 N N . LY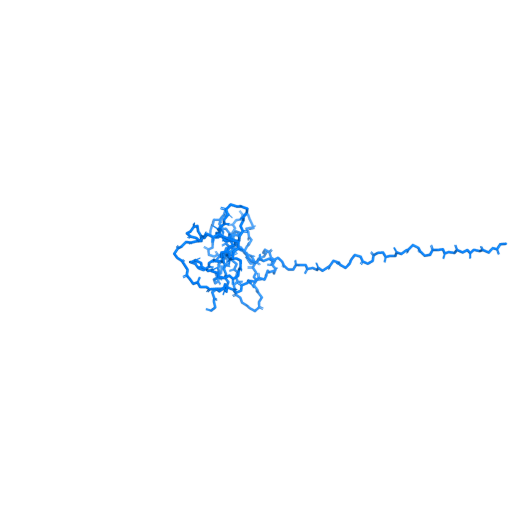S A 1 72 ? -9.182 -8.647 9.217 1.00 61.91 72 LYS A N 1
ATOM 498 C CA . LYS A 1 72 ? -9.890 -9.460 10.209 1.00 61.91 72 LYS A CA 1
ATOM 499 C C . LYS A 1 72 ? -10.566 -8.538 11.198 1.00 61.91 72 LYS A C 1
ATOM 501 O O . LYS A 1 72 ? -9.920 -7.631 11.715 1.00 61.91 72 LYS A O 1
ATOM 506 N N . GLY A 1 73 ? -11.844 -8.795 11.450 1.00 69.69 73 GLY A N 1
ATOM 507 C CA . GLY A 1 73 ? -12.631 -8.017 12.392 1.00 69.69 73 GLY A CA 1
ATOM 508 C C . GLY A 1 73 ? -13.966 -7.535 11.841 1.00 69.69 73 GLY A C 1
ATOM 509 O O . GLY A 1 73 ? -14.332 -7.810 10.700 1.00 69.69 73 GLY A O 1
ATOM 510 N N . THR A 1 74 ? -14.692 -6.797 12.673 1.00 76.50 74 THR A N 1
ATOM 511 C CA . THR A 1 74 ? -16.006 -6.224 12.364 1.00 76.50 74 THR A CA 1
ATOM 512 C C . THR A 1 74 ? -15.856 -4.978 11.492 1.00 76.50 74 THR A C 1
ATOM 514 O O . THR A 1 74 ? -15.023 -4.116 11.773 1.00 76.50 74 THR A O 1
ATOM 517 N N . ALA A 1 75 ? -16.662 -4.858 10.435 1.00 79.38 75 ALA A N 1
ATOM 518 C CA . ALA A 1 75 ? -16.681 -3.658 9.602 1.00 79.38 75 ALA A CA 1
ATOM 519 C C . ALA A 1 75 ? -17.281 -2.468 10.370 1.00 79.38 75 ALA A C 1
ATOM 521 O O . ALA A 1 75 ? -18.372 -2.571 10.933 1.00 79.38 75 ALA A O 1
ATOM 522 N N . VAL A 1 76 ? -16.581 -1.335 10.371 1.00 82.31 76 VAL A N 1
ATOM 523 C CA . VAL A 1 76 ? -16.999 -0.083 11.015 1.00 82.31 76 VAL A CA 1
ATOM 524 C C . VAL A 1 76 ? -16.924 1.086 10.040 1.00 82.31 76 VAL A C 1
ATOM 526 O O . VAL A 1 76 ? -16.137 1.088 9.091 1.00 82.31 76 VAL A O 1
ATOM 529 N N . SER A 1 77 ? -17.738 2.111 10.288 1.00 81.38 77 SER A N 1
ATOM 530 C CA . SER A 1 77 ? -17.789 3.321 9.462 1.00 81.38 77 SER A CA 1
ATOM 531 C C . SER A 1 77 ? -16.521 4.172 9.564 1.00 81.38 77 SER A C 1
ATOM 533 O O . SER A 1 77 ? -16.152 4.819 8.591 1.00 81.38 77 SER A O 1
ATOM 535 N N . SER A 1 78 ? -15.832 4.159 10.7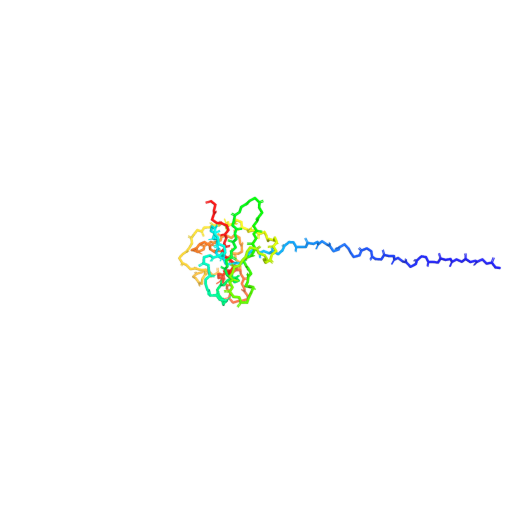08 1.00 83.06 78 SER A N 1
ATOM 536 C CA . SER A 1 78 ? -14.500 4.749 10.851 1.00 83.06 78 SER A CA 1
ATOM 537 C C . SER A 1 78 ? -13.735 4.103 12.008 1.00 83.06 78 SER A C 1
ATOM 539 O O . SER A 1 78 ? -14.331 3.787 13.040 1.00 83.06 78 SER A O 1
ATOM 541 N N . CYS A 1 79 ? -12.414 3.944 11.870 1.00 80.94 79 CYS A N 1
ATOM 542 C CA . CYS A 1 79 ? -11.581 3.492 12.990 1.00 80.94 79 CYS A CA 1
ATOM 543 C C . CYS A 1 79 ? -11.563 4.526 14.127 1.00 80.94 79 CYS A C 1
ATOM 545 O O . CYS A 1 79 ? -11.517 4.143 15.285 1.00 80.94 79 CYS A O 1
ATOM 547 N N . SER A 1 80 ? -11.677 5.823 13.823 1.00 80.50 80 SER A N 1
ATOM 548 C CA . SER A 1 80 ? -11.646 6.923 14.801 1.00 80.50 80 SER A CA 1
ATOM 549 C C . SER A 1 80 ? -12.837 6.939 15.764 1.00 80.50 80 SER A C 1
ATOM 551 O O . SER A 1 80 ? -12.783 7.594 16.800 1.00 80.50 80 SER A O 1
ATOM 553 N N . SER A 1 81 ? -13.925 6.244 15.422 1.00 77.75 81 SER A N 1
ATOM 554 C CA . SER A 1 81 ? -15.098 6.084 16.289 1.00 77.75 81 SER A CA 1
ATOM 555 C C . SER A 1 81 ? -14.915 5.001 17.356 1.00 77.75 81 SER A C 1
ATOM 557 O O . SER A 1 81 ? -15.783 4.842 18.212 1.00 77.75 81 SER A O 1
ATOM 559 N N . LE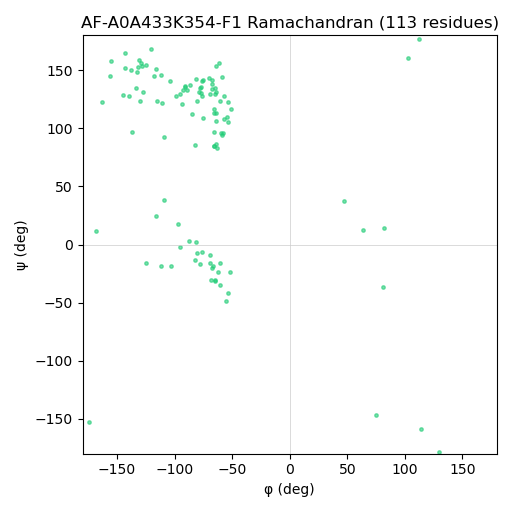U A 1 82 ? -13.822 4.238 17.299 1.00 75.19 82 LEU A N 1
ATOM 560 C CA . LEU A 1 82 ? -13.518 3.174 18.245 1.00 75.19 82 LEU A CA 1
ATOM 561 C C . LEU A 1 82 ? -12.693 3.722 19.412 1.00 75.19 82 LEU A C 1
ATOM 563 O O . LEU A 1 82 ? -11.748 4.488 19.223 1.00 75.19 82 LEU A O 1
ATOM 567 N N . VAL A 1 83 ? -13.051 3.305 20.624 1.00 68.94 83 VAL A N 1
ATOM 568 C CA . VAL A 1 83 ? -12.427 3.766 21.867 1.00 68.94 83 VAL A CA 1
ATOM 569 C C . VAL A 1 83 ? -11.733 2.580 22.531 1.00 68.94 83 VAL A C 1
ATOM 571 O O . VAL A 1 83 ? -12.378 1.574 22.813 1.00 68.94 83 VAL A O 1
ATOM 574 N N . GLY A 1 84 ? -10.431 2.700 22.795 1.00 63.53 84 GLY A N 1
ATOM 575 C CA . GLY A 1 84 ? -9.657 1.705 23.542 1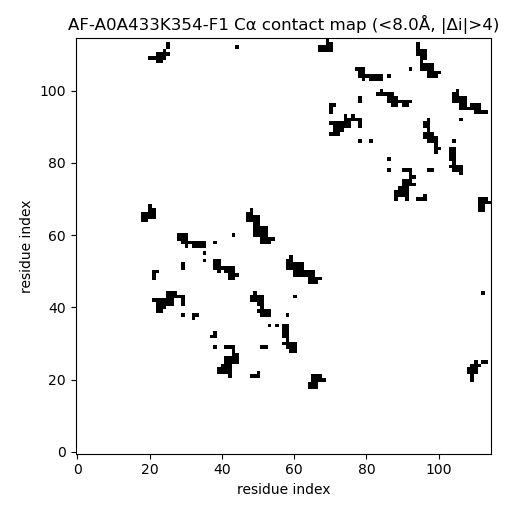.00 63.53 84 GLY A CA 1
ATOM 576 C C . GLY A 1 84 ? -8.615 0.950 22.717 1.00 63.53 84 GLY A C 1
ATOM 577 O O . GLY A 1 84 ? -8.472 1.146 21.518 1.00 63.53 84 GLY A O 1
ATOM 578 N N . ASN A 1 85 ? -7.863 0.082 23.395 1.00 59.59 85 ASN A N 1
ATOM 579 C CA . ASN A 1 85 ? -6.706 -0.620 22.828 1.00 59.59 85 ASN A CA 1
ATOM 580 C C . ASN A 1 85 ? -7.086 -1.864 21.990 1.00 59.59 85 ASN A C 1
ATOM 582 O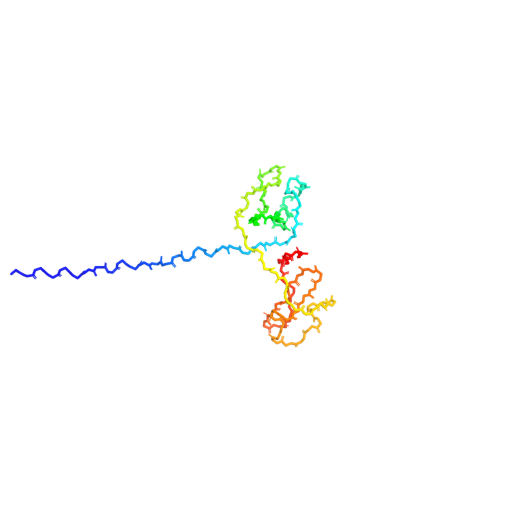 O . ASN A 1 85 ? -6.213 -2.582 21.505 1.00 59.59 85 ASN A O 1
ATOM 586 N N . GLU A 1 86 ? -8.387 -2.139 21.837 1.00 62.59 86 GLU A N 1
ATOM 587 C CA . GLU A 1 86 ? -8.939 -3.367 21.241 1.00 62.59 86 GLU A CA 1
ATOM 588 C C . GLU A 1 86 ? -9.093 -3.299 19.716 1.00 62.59 86 GLU A C 1
ATOM 590 O O . GLU A 1 86 ? -9.590 -4.241 19.103 1.00 62.59 86 GLU A O 1
ATOM 595 N N . CYS A 1 87 ? -8.664 -2.206 19.076 1.00 69.69 87 CYS A N 1
ATOM 596 C CA . CYS A 1 87 ? -8.773 -2.039 17.625 1.00 69.69 87 CYS A CA 1
ATOM 597 C C . CYS A 1 87 ? -7.998 -3.114 16.857 1.00 69.69 87 CYS A C 1
ATOM 599 O O . CYS A 1 87 ? -8.406 -3.530 15.772 1.00 69.69 87 CYS A O 1
ATOM 601 N N . ASN A 1 88 ? -6.861 -3.532 17.418 1.00 66.19 88 ASN A N 1
ATOM 602 C CA . ASN A 1 88 ? -5.877 -4.332 16.712 1.00 66.19 88 ASN A CA 1
ATOM 603 C C . ASN A 1 88 ? -6.448 -5.719 16.378 1.00 66.19 88 ASN A C 1
ATOM 605 O O . ASN A 1 88 ? -6.759 -6.496 17.276 1.00 66.19 88 ASN A O 1
ATOM 609 N N . ASN A 1 89 ? -6.577 -6.022 15.084 1.00 62.84 89 ASN A N 1
ATOM 610 C CA . ASN A 1 89 ? -7.183 -7.251 14.551 1.00 62.84 89 ASN A CA 1
ATOM 611 C C . ASN A 1 89 ? -8.676 -7.485 14.845 1.00 62.84 89 ASN A C 1
ATOM 613 O O . ASN A 1 89 ? -9.174 -8.581 14.573 1.00 62.84 89 ASN A O 1
ATOM 617 N N . SER A 1 90 ? -9.394 -6.470 15.332 1.00 70.25 90 SER A N 1
ATOM 618 C CA . SER A 1 90 ? -10.811 -6.600 15.706 1.00 70.25 90 SER A CA 1
ATOM 619 C C . SER A 1 90 ? -11.761 -5.823 14.802 1.00 70.25 90 SER A C 1
ATOM 621 O O . SER A 1 90 ? -12.952 -6.139 14.782 1.00 70.25 90 SER A O 1
ATOM 623 N N . TYR A 1 91 ? -11.268 -4.842 14.033 1.00 75.44 91 TYR A N 1
ATOM 624 C CA . TYR A 1 91 ? -12.109 -3.986 13.193 1.00 75.44 91 TYR A CA 1
ATOM 625 C C . TYR A 1 91 ? -11.471 -3.622 11.854 1.00 75.44 91 TYR A C 1
ATOM 627 O O . TYR A 1 91 ? -10.250 -3.514 11.730 1.00 75.44 91 TYR A O 1
ATOM 635 N N . THR A 1 92 ? -12.330 -3.382 10.865 1.00 76.50 92 THR A N 1
ATOM 636 C CA . THR A 1 92 ? -11.956 -2.995 9.501 1.00 76.50 92 THR A CA 1
ATOM 637 C C . THR A 1 92 ? -12.798 -1.807 9.044 1.00 76.50 92 THR A C 1
ATOM 639 O O . THR A 1 92 ? -13.956 -1.677 9.434 1.00 76.50 92 THR A O 1
ATOM 642 N N . THR A 1 93 ? -12.258 -0.927 8.205 1.00 80.75 93 THR A N 1
ATOM 643 C CA . THR A 1 93 ? -13.032 0.155 7.580 1.00 80.75 93 THR A CA 1
ATOM 644 C C . THR A 1 93 ? -12.613 0.331 6.130 1.00 80.75 93 THR A C 1
ATOM 646 O O . THR A 1 93 ? -11.426 0.421 5.842 1.00 80.75 93 THR A O 1
ATOM 649 N N . SER A 1 94 ? -13.566 0.331 5.195 1.00 73.75 94 SER A N 1
ATOM 650 C CA . SER A 1 94 ? -13.314 0.547 3.756 1.00 73.75 94 SER A CA 1
ATOM 651 C C . SER A 1 94 ? -12.145 -0.269 3.167 1.00 73.75 94 SER A C 1
ATOM 653 O O . SER A 1 94 ? -11.384 0.233 2.343 1.00 73.75 94 SER A O 1
ATOM 655 N N . GLY A 1 95 ? -11.974 -1.518 3.618 1.00 70.75 95 GLY A N 1
ATOM 656 C CA . GLY A 1 95 ? -10.876 -2.387 3.182 1.00 70.75 95 GLY A CA 1
ATOM 657 C C . GLY A 1 95 ? -9.536 -2.148 3.885 1.00 70.75 95 GLY A C 1
ATOM 658 O O . GLY A 1 95 ? -8.527 -2.653 3.419 1.00 70.75 95 GLY A O 1
ATOM 659 N N . TYR A 1 96 ? -9.495 -1.416 4.997 1.00 77.12 96 TYR A N 1
ATOM 660 C CA . TYR A 1 96 ? -8.301 -1.176 5.811 1.00 77.12 96 TYR A CA 1
ATOM 661 C C . TYR A 1 96 ? -8.472 -1.745 7.223 1.00 77.12 96 TYR A C 1
ATOM 663 O O . TYR A 1 96 ? -9.562 -1.678 7.794 1.00 77.12 96 TYR A O 1
ATOM 671 N N . GLN A 1 97 ? -7.392 -2.260 7.814 1.00 80.12 97 GLN A N 1
ATOM 672 C CA . GLN A 1 97 ? -7.389 -2.745 9.198 1.00 80.12 97 GLN A CA 1
ATOM 673 C C . GLN A 1 97 ? -7.338 -1.562 10.173 1.00 80.12 97 GLN A C 1
ATOM 675 O O . GLN A 1 97 ? -6.539 -0.641 9.984 1.00 80.12 97 GLN A O 1
ATOM 680 N N . CYS A 1 98 ? -8.147 -1.590 11.231 1.00 81.12 98 CYS A N 1
ATOM 681 C CA . CYS A 1 98 ? -7.999 -0.646 12.333 1.00 81.12 98 CYS A CA 1
ATOM 682 C C . CYS A 1 98 ? -6.853 -1.092 13.253 1.00 81.12 98 CYS A C 1
ATOM 684 O O . CYS A 1 98 ? -6.772 -2.251 13.660 1.00 81.12 98 CYS A O 1
ATOM 686 N N . LEU A 1 99 ? -5.962 -0.165 13.588 1.00 77.62 99 LEU A N 1
ATOM 687 C CA . LEU A 1 99 ? -4.813 -0.369 14.467 1.00 77.62 99 LEU A CA 1
ATOM 688 C C . LEU A 1 99 ? -4.960 0.500 15.715 1.00 77.62 99 LEU A C 1
ATOM 690 O O . LEU A 1 99 ? -5.574 1.563 15.663 1.00 77.62 99 LEU A O 1
ATOM 694 N N . SER A 1 100 ? -4.400 0.045 16.836 1.00 78.56 100 SER A N 1
ATOM 695 C CA . SER A 1 100 ? -4.345 0.849 18.060 1.00 78.56 100 SER A CA 1
ATOM 696 C C . SER A 1 100 ? -3.077 1.702 18.089 1.00 78.56 100 SER A C 1
ATOM 698 O O . SER A 1 100 ? -1.987 1.190 17.832 1.00 78.56 100 SER A O 1
ATOM 700 N N . ALA A 1 101 ? -3.217 2.986 18.408 1.00 72.31 101 ALA A N 1
ATOM 701 C CA . ALA A 1 101 ? -2.146 3.929 18.725 1.00 72.31 101 ALA A CA 1
ATOM 702 C C . ALA A 1 101 ? -2.335 4.487 20.144 1.00 72.31 101 ALA A C 1
ATOM 704 O O . ALA A 1 101 ? -3.407 4.366 20.734 1.00 72.31 101 ALA A O 1
ATOM 705 N N . GLU A 1 102 ? -1.310 5.176 20.662 1.00 71.88 102 GLU A N 1
ATOM 706 C CA . GLU A 1 102 ? -1.326 5.822 21.989 1.00 71.88 102 GLU A CA 1
ATOM 707 C C . GLU A 1 102 ? -2.543 6.736 22.227 1.00 71.88 102 GLU A C 1
ATOM 709 O O . GLU A 1 102 ? -2.937 6.933 23.371 1.00 71.88 102 GLU A O 1
ATOM 714 N N . ASN A 1 103 ? -3.177 7.246 21.164 1.00 70.88 103 ASN A N 1
ATOM 715 C CA . ASN A 1 103 ? -4.337 8.139 21.235 1.00 70.88 103 ASN A CA 1
ATOM 716 C C . ASN A 1 103 ? -5.624 7.548 20.622 1.00 70.88 103 ASN A C 1
ATOM 718 O O . ASN A 1 103 ? -6.505 8.297 20.202 1.00 70.88 103 ASN A O 1
ATOM 722 N N . GLY A 1 104 ? -5.746 6.218 20.564 1.00 76.44 104 GLY A N 1
ATOM 723 C CA . GLY A 1 104 ? -6.953 5.519 20.108 1.00 76.44 104 GLY A CA 1
ATOM 724 C C . GLY A 1 104 ? -6.758 4.740 18.811 1.00 76.44 104 GLY A C 1
ATOM 725 O O . GLY A 1 104 ? -5.646 4.371 18.443 1.00 76.44 104 GLY A O 1
ATOM 726 N N . CYS A 1 105 ? -7.855 4.461 18.115 1.00 81.00 105 CYS A N 1
ATOM 727 C CA . CYS A 1 105 ? -7.834 3.625 16.924 1.00 81.00 105 CYS A CA 1
ATOM 728 C C . CYS A 1 105 ? -7.626 4.451 15.647 1.00 81.00 105 CYS A C 1
ATOM 730 O O . CYS A 1 105 ? -8.285 5.468 15.425 1.00 81.00 105 CYS A O 1
ATOM 732 N N . PHE A 1 106 ? -6.752 3.981 14.760 1.00 79.56 106 PHE A N 1
ATOM 733 C CA . PHE A 1 106 ? -6.478 4.609 13.471 1.00 79.56 106 PHE A CA 1
ATOM 734 C C . PHE A 1 106 ? -6.568 3.600 12.331 1.00 79.56 106 PHE A C 1
ATOM 736 O O . PHE A 1 106 ? -6.429 2.392 12.516 1.00 79.56 106 PHE A O 1
ATOM 743 N N . GLN A 1 107 ? -6.833 4.107 11.133 1.00 78.12 107 GLN A N 1
ATOM 744 C CA . GLN A 1 107 ? -6.842 3.296 9.927 1.00 78.12 107 GLN A CA 1
ATOM 745 C C . GLN A 1 107 ? -5.401 3.025 9.488 1.00 78.12 107 GLN A C 1
ATOM 747 O O . GLN A 1 107 ? -4.608 3.960 9.370 1.00 78.12 107 GLN A O 1
ATOM 752 N N . ASN A 1 108 ? -5.058 1.764 9.222 1.00 73.31 108 ASN A N 1
ATOM 753 C CA . ASN A 1 108 ? -3.784 1.439 8.586 1.00 73.31 108 ASN A CA 1
ATOM 754 C C . ASN A 1 108 ? -3.692 2.135 7.211 1.00 73.31 108 ASN A C 1
ATOM 756 O O . ASN A 1 108 ? -4.682 2.242 6.493 1.00 73.31 108 ASN A O 1
ATOM 760 N N . SER A 1 109 ? -2.501 2.583 6.819 1.00 65.12 109 SER A N 1
ATOM 761 C CA . SER A 1 109 ? -2.212 3.084 5.469 1.00 65.12 109 SER A CA 1
ATOM 762 C C . SER A 1 109 ? -2.238 1.982 4.399 1.00 65.12 109 SER A C 1
ATOM 764 O O . SER A 1 109 ? -2.320 2.265 3.204 1.00 65.12 109 SER A O 1
ATOM 766 N N . SER A 1 110 ? -2.191 0.720 4.818 1.00 64.06 110 SER A N 1
ATOM 767 C CA . SER A 1 110 ? -2.247 -0.453 3.946 1.00 64.06 110 SER A CA 1
ATOM 768 C C . SER A 1 110 ? -3.684 -0.945 3.808 1.00 64.06 110 SER A C 1
ATOM 770 O O . SER A 1 110 ? -4.288 -1.294 4.830 1.00 64.06 110 SER A O 1
ATOM 772 N N . GLN A 1 111 ? -4.241 -0.991 2.586 1.00 65.31 111 GLN A N 1
ATOM 773 C CA . GLN A 1 111 ? -5.481 -1.750 2.414 1.00 65.31 111 GLN A CA 1
ATOM 774 C C . GLN A 1 111 ? -5.163 -3.220 2.603 1.00 65.31 111 GLN A C 1
ATOM 776 O O . GLN A 1 111 ? -4.129 -3.737 2.182 1.00 65.31 111 GLN A O 1
ATOM 781 N N . CYS A 1 112 ? -6.093 -3.891 3.244 1.00 68.50 112 CYS A N 1
ATOM 782 C CA . CYS A 1 112 ? -6.131 -5.325 3.285 1.00 68.50 112 CYS A CA 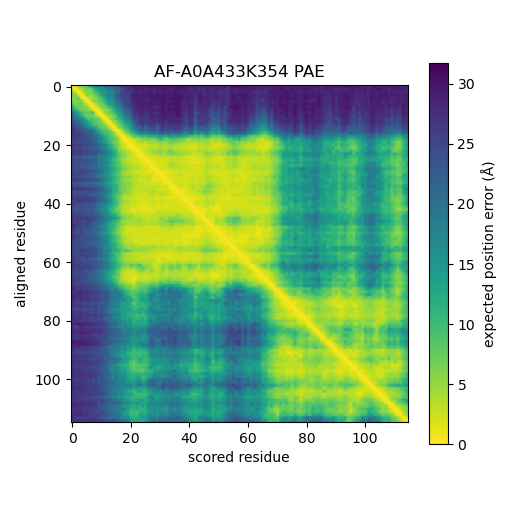1
ATOM 783 C C . CYS A 1 112 ? -6.294 -5.903 1.882 1.00 68.50 112 CYS A C 1
ATOM 785 O O . CYS A 1 112 ? -6.868 -5.271 0.989 1.00 68.50 112 CYS A O 1
ATOM 787 N N . ALA A 1 113 ? -5.854 -7.150 1.723 1.00 59.75 113 ALA A N 1
ATOM 788 C CA . ALA A 1 113 ? -6.287 -7.951 0.590 1.00 59.75 113 ALA A CA 1
ATOM 789 C C . ALA A 1 113 ? -7.818 -7.974 0.554 1.00 59.75 113 ALA A C 1
ATOM 791 O O . ALA A 1 113 ? -8.466 -8.347 1.539 1.00 59.75 113 ALA A O 1
ATOM 792 N N . SER A 1 114 ? -8.383 -7.537 -0.572 1.00 51.00 114 SER A N 1
ATOM 793 C CA . SER A 1 114 ? -9.769 -7.856 -0.898 1.00 51.00 114 SER A CA 1
ATOM 794 C C . SER A 1 114 ? -9.810 -9.366 -1.111 1.00 51.00 114 SER A C 1
ATOM 796 O O . SER A 1 114 ? -9.128 -9.865 -2.002 1.00 51.00 114 SER A O 1
ATOM 798 N N . ASN A 1 115 ? -10.498 -10.071 -0.214 1.00 45.34 115 ASN A N 1
ATOM 799 C CA . ASN A 1 115 ? -10.716 -11.516 -0.305 1.00 45.34 115 ASN A CA 1
ATOM 800 C C . ASN A 1 115 ? -11.607 -11.834 -1.512 1.00 45.34 115 ASN A C 1
ATOM 802 O O . ASN A 1 115 ? -12.563 -11.050 -1.727 1.00 45.34 115 ASN A O 1
#

Sequence (115 aa):
MKTLLTLFGLGLVSSAFAVPLCTGTATSACSKITSESTCANYYLSGSSDIQCKWNGSYCSDGGGICATVACKGTAVSSCSSLVGNECNNSYTTSGYQCLSAENGCFQNSSQCASN

Mean predicted aligned error: 13.06 Å

Radius of gyration: 20.46 Å; Cα contacts (8 Å, |Δi|>4): 247; chains: 1; bounding box: 71×35×41 Å

Foldseek 3Di:
DDDDPPDPPPPPPVPPVQAAAQFAEEDCFLQVDQDQVCSQRYWHDDPFIFGWHDPPGGIHRPNDTHDFDAQAADEDCAQVVFADQPQARHYDYPQFGWHADPHGIHTDRGGGPPD

pLDDT: mean 74.1, std 14.95, range [37.78, 94.62]